Protein AF-A0A9W8L9F0-F1 (afdb_monomer_lite)

Structure (mmCIF, N/CA/C/O backbone):
data_AF-A0A9W8L9F0-F1
#
_entry.id   AF-A0A9W8L9F0-F1
#
loop_
_atom_site.group_PDB
_atom_site.id
_atom_site.type_symbol
_atom_site.label_atom_id
_atom_site.label_alt_id
_atom_site.label_comp_id
_atom_site.label_asym_id
_atom_site.label_entity_id
_atom_site.label_seq_id
_atom_site.pdbx_PDB_ins_code
_atom_site.Cartn_x
_atom_site.Cartn_y
_atom_site.Cartn_z
_atom_site.occupancy
_atom_site.B_iso_or_equiv
_atom_site.auth_seq_id
_atom_site.auth_comp_id
_atom_site.auth_asym_id
_atom_site.auth_atom_id
_atom_site.pdbx_PDB_model_num
ATOM 1 N N . MET A 1 1 ? -4.878 -13.381 24.261 1.00 45.81 1 MET A N 1
ATOM 2 C CA . MET A 1 1 ? -4.212 -12.949 23.015 1.00 45.81 1 MET A CA 1
ATOM 3 C C . MET A 1 1 ? -3.062 -12.061 23.431 1.00 45.81 1 MET A C 1
ATOM 5 O O . MET A 1 1 ? -3.293 -11.195 24.266 1.00 45.81 1 MET A O 1
ATOM 9 N N . GLU A 1 2 ? -1.848 -12.313 22.949 1.00 47.00 2 GLU A N 1
ATOM 10 C CA . GLU A 1 2 ? -0.729 -11.399 23.204 1.00 47.00 2 GLU A CA 1
ATOM 11 C C . GLU A 1 2 ? -1.040 -10.008 22.627 1.00 47.00 2 GLU A C 1
ATOM 13 O O . GLU A 1 2 ? -1.726 -9.919 21.599 1.00 47.00 2 GLU A O 1
ATOM 18 N N . PRO A 1 3 ? -0.595 -8.922 23.281 1.00 57.72 3 PRO A N 1
ATOM 19 C CA . PRO A 1 3 ? -0.749 -7.584 22.733 1.00 57.72 3 PRO A CA 1
ATOM 20 C C . PRO A 1 3 ? -0.001 -7.508 21.399 1.00 57.72 3 PRO A C 1
ATOM 22 O O . PRO A 1 3 ? 1.199 -7.763 21.333 1.00 57.72 3 PRO A O 1
ATOM 25 N N . LYS A 1 4 ? -0.717 -7.187 20.315 1.00 66.31 4 LYS A N 1
ATOM 26 C CA . LYS A 1 4 ? -0.086 -6.942 19.014 1.00 66.31 4 LYS A CA 1
ATOM 27 C C . LYS A 1 4 ? 0.790 -5.695 19.151 1.00 66.31 4 LYS A C 1
ATOM 29 O O . LYS A 1 4 ? 0.275 -4.645 19.528 1.00 66.31 4 LYS A O 1
ATOM 34 N N . GLU A 1 5 ? 2.082 -5.812 18.849 1.00 74.31 5 GLU A N 1
ATOM 35 C CA . GLU A 1 5 ? 3.009 -4.671 18.824 1.00 74.31 5 GLU A CA 1
ATOM 36 C C . GLU A 1 5 ? 2.447 -3.524 17.972 1.00 74.31 5 GLU A C 1
ATOM 38 O O . GLU A 1 5 ? 1.819 -3.803 16.951 1.00 74.31 5 GLU A O 1
ATOM 43 N N . PRO A 1 6 ? 2.641 -2.251 18.345 1.00 81.88 6 PRO A N 1
ATOM 44 C CA . PRO A 1 6 ? 2.092 -1.127 17.590 1.00 81.88 6 PRO A CA 1
ATOM 45 C C . PRO A 1 6 ? 2.653 -1.078 16.161 1.00 81.88 6 PRO A C 1
ATOM 47 O O . PRO A 1 6 ? 3.825 -1.375 15.935 1.00 81.88 6 PRO A O 1
ATOM 50 N N . LEU A 1 7 ? 1.807 -0.710 15.193 1.00 90.00 7 LEU A N 1
ATOM 51 C CA . LEU A 1 7 ? 2.241 -0.443 13.819 1.00 90.00 7 LEU A CA 1
ATOM 52 C C . LEU A 1 7 ? 2.811 0.973 13.757 1.00 90.00 7 LEU A C 1
ATOM 54 O O . LEU A 1 7 ? 2.134 1.919 14.160 1.00 90.00 7 LEU A O 1
ATOM 58 N N . ASN A 1 8 ? 4.032 1.123 13.246 1.00 91.81 8 ASN A N 1
ATOM 59 C CA . ASN A 1 8 ? 4.698 2.420 13.185 1.00 91.81 8 ASN A CA 1
ATOM 60 C C . ASN A 1 8 ? 4.706 2.957 11.753 1.00 91.81 8 ASN A C 1
ATOM 62 O O . ASN A 1 8 ? 5.271 2.349 10.844 1.00 91.81 8 ASN A O 1
ATOM 66 N N . PHE A 1 9 ? 4.112 4.133 11.566 1.00 93.50 9 PHE A N 1
ATOM 67 C CA . PHE A 1 9 ? 4.052 4.814 10.277 1.00 93.50 9 PHE A CA 1
ATOM 68 C C . PHE A 1 9 ? 4.736 6.177 10.353 1.00 93.50 9 PHE A C 1
ATOM 70 O O . PHE A 1 9 ? 4.566 6.927 11.313 1.00 93.50 9 PHE A O 1
ATOM 77 N N . VAL A 1 10 ? 5.475 6.524 9.303 1.00 93.62 10 VAL A N 1
ATOM 78 C CA . VAL A 1 10 ? 6.047 7.854 9.089 1.00 93.62 10 VAL A CA 1
ATOM 79 C C . VAL A 1 10 ? 5.346 8.479 7.891 1.00 93.62 10 VAL A C 1
ATOM 81 O O . VAL A 1 10 ? 5.387 7.933 6.791 1.00 93.62 10 VAL A O 1
ATOM 84 N N . CYS A 1 11 ? 4.705 9.628 8.099 1.00 92.31 11 CYS A N 1
ATOM 85 C CA . CYS A 1 11 ? 4.046 10.386 7.037 1.00 92.31 11 CYS A CA 1
ATOM 86 C C . CYS A 1 11 ? 4.917 11.580 6.639 1.00 92.31 11 CYS A C 1
ATOM 88 O O . CYS A 1 11 ? 5.192 12.445 7.471 1.00 92.31 11 CYS A O 1
ATOM 90 N N . LYS A 1 12 ? 5.342 11.646 5.376 1.00 89.75 12 LYS A N 1
ATOM 91 C CA . LYS A 1 12 ? 6.143 12.758 4.850 1.00 89.75 12 LYS A CA 1
ATOM 92 C C . LYS A 1 12 ? 5.771 13.052 3.402 1.00 89.75 12 LYS A C 1
ATOM 94 O O . LYS A 1 12 ? 5.691 12.133 2.599 1.00 89.75 12 LYS A O 1
ATOM 99 N N . ASP A 1 13 ? 5.528 14.324 3.087 1.00 88.12 13 ASP A N 1
ATOM 100 C CA . ASP A 1 13 ? 5.204 14.799 1.731 1.00 88.12 13 ASP A CA 1
ATOM 101 C C . ASP A 1 13 ? 4.036 14.037 1.066 1.00 88.12 13 ASP A C 1
ATOM 103 O O . ASP A 1 13 ? 4.024 13.800 -0.136 1.00 88.12 13 ASP A O 1
ATOM 107 N N . GLY A 1 14 ? 3.045 13.616 1.863 1.00 86.62 14 GLY A N 1
ATOM 108 C CA . GLY A 1 14 ? 1.898 12.827 1.389 1.00 86.62 14 GLY A CA 1
ATOM 109 C C . GLY A 1 14 ? 2.168 11.327 1.214 1.00 86.62 14 GLY A C 1
ATOM 110 O O . GLY A 1 14 ? 1.270 10.592 0.818 1.00 86.62 14 GLY A O 1
ATOM 111 N N . HIS A 1 15 ? 3.370 10.852 1.540 1.00 88.50 15 HIS A N 1
ATOM 112 C CA . HIS A 1 15 ? 3.735 9.440 1.504 1.00 88.50 15 HIS A CA 1
ATOM 113 C C . HIS A 1 15 ? 3.719 8.827 2.903 1.00 88.50 15 HIS A C 1
ATOM 115 O O . HIS A 1 15 ? 4.280 9.393 3.844 1.00 88.50 15 HIS A O 1
ATOM 121 N N . VAL A 1 16 ? 3.122 7.640 3.021 1.00 93.50 16 VAL A N 1
ATOM 122 C CA . VAL A 1 16 ? 3.163 6.822 4.238 1.00 93.50 16 VAL A CA 1
ATOM 123 C C . VAL A 1 16 ? 4.241 5.757 4.080 1.00 93.50 16 VAL A C 1
ATOM 125 O O . VAL A 1 16 ? 4.255 5.000 3.106 1.00 93.50 16 VAL A O 1
ATOM 128 N N . MET A 1 17 ? 5.160 5.729 5.037 1.00 93.19 17 MET A N 1
ATOM 129 C CA . MET A 1 17 ? 6.363 4.911 5.014 1.00 93.19 17 MET A CA 1
ATOM 130 C C . MET A 1 17 ? 6.493 4.108 6.304 1.00 93.19 17 MET A C 1
ATOM 132 O O . MET A 1 17 ? 6.085 4.563 7.372 1.00 93.19 17 MET A O 1
ATOM 136 N N . VAL A 1 18 ? 7.121 2.942 6.217 1.00 92.56 18 VAL A N 1
ATOM 137 C CA . VAL A 1 18 ? 7.439 2.090 7.366 1.00 92.56 18 VAL A CA 1
ATOM 138 C C . VAL A 1 18 ? 8.935 1.810 7.372 1.00 92.56 18 VAL A C 1
ATOM 140 O O . VAL A 1 18 ? 9.489 1.401 6.354 1.00 92.56 18 VAL A O 1
ATOM 143 N N . TYR A 1 19 ? 9.585 2.031 8.515 1.00 89.94 19 TYR A N 1
ATOM 144 C CA . TYR A 1 19 ? 11.041 1.923 8.684 1.00 89.94 19 TYR A CA 1
ATOM 145 C C . TYR A 1 19 ? 11.466 0.767 9.598 1.00 89.94 19 TYR A C 1
ATOM 147 O O . TYR A 1 19 ? 12.653 0.625 9.882 1.00 89.94 19 TYR A O 1
ATOM 155 N N . ASP A 1 20 ? 10.531 -0.065 10.055 1.00 88.81 20 ASP A N 1
ATOM 156 C CA . ASP A 1 20 ? 10.816 -1.221 10.900 1.00 88.81 20 ASP A CA 1
ATOM 157 C C . ASP A 1 20 ? 10.265 -2.521 10.302 1.00 88.81 20 ASP A C 1
ATOM 159 O O . ASP A 1 20 ? 9.169 -2.582 9.740 1.00 88.81 20 ASP A O 1
ATOM 163 N N . ALA A 1 21 ? 11.046 -3.592 10.435 1.00 86.75 21 ALA A N 1
ATOM 164 C CA . ALA A 1 21 ? 10.698 -4.890 9.871 1.00 86.75 21 ALA A CA 1
ATOM 165 C C . ALA A 1 21 ? 9.474 -5.524 10.551 1.00 86.75 21 ALA A C 1
ATOM 167 O O . ALA A 1 21 ? 8.724 -6.236 9.888 1.00 86.75 21 ALA A O 1
ATOM 168 N N . ALA A 1 22 ? 9.247 -5.262 11.842 1.00 89.75 22 ALA A N 1
ATOM 169 C CA . ALA A 1 22 ? 8.117 -5.823 12.581 1.00 89.75 22 ALA A CA 1
ATOM 170 C C . ALA A 1 22 ? 6.782 -5.354 11.984 1.00 89.75 22 ALA A C 1
ATOM 172 O O . ALA A 1 22 ? 5.938 -6.178 11.624 1.00 89.75 22 ALA A O 1
ATOM 173 N N . THR A 1 23 ? 6.629 -4.047 11.763 1.00 91.75 23 THR A N 1
ATOM 174 C CA . THR A 1 23 ? 5.466 -3.457 11.095 1.00 91.75 23 THR A CA 1
ATOM 175 C C . THR A 1 23 ? 5.331 -3.993 9.672 1.00 91.75 23 THR A C 1
ATOM 177 O O . THR A 1 23 ? 4.244 -4.426 9.300 1.00 91.75 23 THR A O 1
ATOM 180 N N . VAL A 1 24 ? 6.414 -4.076 8.887 1.00 90.31 24 VAL A N 1
ATOM 181 C CA . VAL A 1 24 ? 6.357 -4.652 7.525 1.00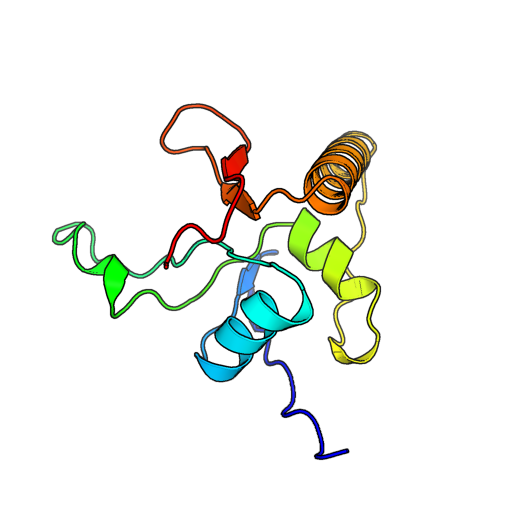 90.31 24 VAL A CA 1
ATOM 182 C C . VAL A 1 24 ? 5.869 -6.106 7.528 1.00 90.31 24 VAL A C 1
ATOM 184 O O . VAL A 1 24 ? 5.004 -6.470 6.730 1.00 90.31 24 VAL A O 1
ATOM 187 N N . LEU A 1 25 ? 6.377 -6.943 8.435 1.00 88.94 25 LEU A N 1
ATOM 188 C CA . LEU A 1 25 ? 5.952 -8.339 8.566 1.00 88.94 25 LEU A CA 1
ATOM 189 C C . LEU A 1 25 ? 4.480 -8.440 8.967 1.00 88.94 25 LEU A C 1
ATOM 191 O O . LEU A 1 25 ? 3.747 -9.272 8.429 1.00 8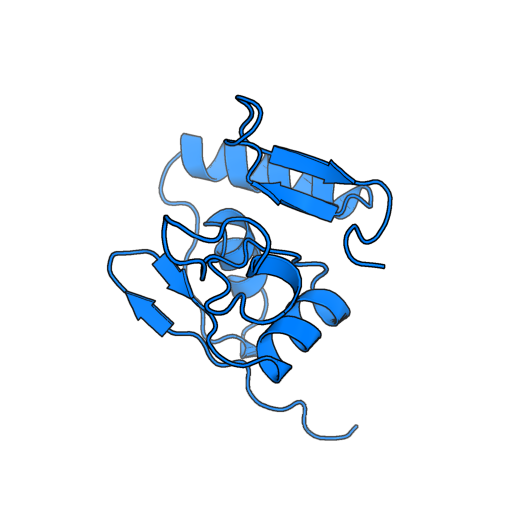8.94 25 LEU A O 1
ATOM 195 N N . ARG A 1 26 ? 4.022 -7.568 9.869 1.00 90.81 26 ARG A N 1
ATOM 196 C CA . ARG A 1 26 ? 2.610 -7.486 10.246 1.00 90.81 26 ARG A CA 1
ATOM 197 C C . ARG A 1 26 ? 1.728 -7.041 9.084 1.00 90.81 26 ARG A C 1
ATOM 199 O O . ARG A 1 26 ? 0.689 -7.653 8.871 1.00 90.81 26 ARG A O 1
ATOM 206 N N . LEU A 1 27 ? 2.140 -6.045 8.303 1.00 92.69 27 LEU A N 1
ATOM 207 C CA . LEU A 1 27 ? 1.414 -5.603 7.107 1.00 92.69 27 LEU A CA 1
ATOM 208 C C . LEU A 1 27 ? 1.264 -6.737 6.082 1.00 92.69 27 LEU A C 1
ATOM 210 O O . LEU A 1 27 ? 0.174 -6.963 5.553 1.00 92.69 27 LEU A O 1
ATOM 214 N N . ARG A 1 28 ? 2.325 -7.522 5.875 1.00 90.94 28 ARG A N 1
ATOM 215 C CA . ARG A 1 28 ? 2.294 -8.701 4.997 1.00 90.94 28 ARG A CA 1
ATOM 216 C C . ARG A 1 28 ? 1.375 -9.799 5.516 1.00 90.94 28 ARG A C 1
ATOM 218 O O . ARG A 1 28 ? 0.572 -10.329 4.752 1.00 90.94 28 ARG A O 1
ATOM 225 N N . ARG A 1 29 ? 1.485 -10.139 6.802 1.00 89.62 29 ARG A N 1
ATOM 226 C CA . ARG A 1 29 ? 0.758 -11.258 7.419 1.00 89.62 29 ARG A CA 1
ATOM 227 C C . ARG A 1 29 ? -0.716 -10.945 7.659 1.00 89.62 29 ARG A C 1
ATOM 229 O O . ARG A 1 29 ? -1.568 -11.769 7.348 1.00 89.62 29 ARG A O 1
ATOM 236 N N . ASP A 1 30 ? -0.999 -9.784 8.241 1.00 92.12 30 ASP A N 1
ATOM 237 C CA . ASP A 1 30 ? -2.329 -9.431 8.740 1.00 92.12 30 ASP A CA 1
ATOM 238 C C . ASP A 1 30 ? -3.186 -8.769 7.639 1.00 92.12 30 ASP A C 1
ATOM 240 O O . ASP A 1 30 ? -4.401 -8.945 7.638 1.00 92.12 30 ASP A O 1
ATOM 244 N N . TYR A 1 31 ? -2.568 -8.056 6.683 1.00 94.00 31 TYR A N 1
ATOM 245 C CA . TYR A 1 31 ? -3.281 -7.254 5.669 1.00 94.00 31 TYR A CA 1
ATOM 246 C C . TYR A 1 31 ? -2.980 -7.645 4.216 1.00 94.00 31 TYR A C 1
ATOM 248 O O . TYR A 1 31 ? -3.595 -7.106 3.293 1.00 94.00 31 TYR A O 1
ATOM 256 N N . ARG A 1 32 ? -2.049 -8.582 3.980 1.00 94.25 32 ARG A N 1
ATOM 257 C CA . ARG A 1 32 ? -1.567 -8.959 2.637 1.00 94.25 32 ARG A CA 1
ATOM 258 C C . ARG A 1 32 ? -1.037 -7.757 1.837 1.00 94.25 32 ARG A C 1
ATOM 260 O O . ARG A 1 32 ? -1.182 -7.680 0.619 1.00 94.25 32 ARG A O 1
ATOM 267 N N . ILE A 1 33 ? -0.410 -6.817 2.537 1.00 94.06 33 ILE A N 1
ATOM 268 C CA . ILE A 1 33 ? 0.269 -5.668 1.940 1.00 94.06 33 ILE A CA 1
ATOM 269 C C . ILE A 1 33 ? 1.720 -6.058 1.688 1.00 94.06 33 ILE A C 1
ATOM 271 O O . ILE A 1 33 ? 2.467 -6.339 2.623 1.00 94.06 33 ILE A O 1
ATOM 275 N N . VAL A 1 34 ? 2.119 -6.087 0.418 1.00 86.31 34 VAL A N 1
ATOM 276 C CA . VAL A 1 34 ? 3.514 -6.337 0.025 1.00 86.31 34 VAL A CA 1
ATOM 277 C C . VAL A 1 34 ? 4.317 -5.037 0.072 1.00 86.31 34 VAL A C 1
ATOM 279 O O . VAL A 1 34 ? 5.455 -5.059 0.550 1.00 86.31 34 VAL A O 1
ATOM 282 N N . GLY A 1 35 ? 3.703 -3.943 -0.406 1.00 76.44 35 GLY A N 1
ATOM 283 C CA . GLY A 1 35 ? 4.282 -2.616 -0.614 1.00 76.44 35 GLY A CA 1
ATOM 284 C C . GLY A 1 35 ? 5.510 -2.598 -1.537 1.00 76.44 35 GLY A C 1
ATOM 285 O O . GLY A 1 35 ? 5.855 -3.594 -2.178 1.00 76.44 35 GLY A O 1
ATOM 286 N N . ALA A 1 36 ? 6.168 -1.440 -1.629 1.00 77.12 36 ALA A N 1
ATOM 287 C CA . ALA A 1 36 ? 7.425 -1.270 -2.359 1.00 77.12 36 ALA A CA 1
ATOM 288 C C . ALA A 1 36 ? 8.546 -0.914 -1.378 1.00 77.12 36 ALA A C 1
ATOM 290 O O . ALA A 1 36 ? 8.494 0.126 -0.725 1.00 77.12 36 ALA A O 1
ATOM 291 N N . LEU A 1 37 ? 9.528 -1.804 -1.254 1.00 74.56 37 LEU A N 1
ATOM 292 C CA . LEU A 1 37 ? 10.750 -1.568 -0.492 1.00 74.56 37 LEU A CA 1
ATOM 293 C C . LEU A 1 37 ? 11.680 -0.689 -1.339 1.00 74.56 37 LEU A C 1
ATOM 295 O O . LEU A 1 37 ? 12.208 -1.149 -2.353 1.00 74.56 37 LEU A O 1
ATOM 299 N N . GLU A 1 38 ? 11.825 0.579 -0.961 1.00 70.38 38 GLU A N 1
ATOM 300 C CA . GLU A 1 38 ? 12.593 1.581 -1.704 1.00 70.38 38 GLU A CA 1
ATOM 301 C C . GLU A 1 38 ? 13.797 2.008 -0.852 1.00 70.38 38 GLU A C 1
ATOM 303 O O . GLU A 1 38 ? 13.663 2.825 0.055 1.00 70.38 38 GLU A O 1
ATOM 308 N N . GLY A 1 39 ? 14.976 1.426 -1.114 1.00 59.34 39 GLY A N 1
ATOM 309 C CA . GLY A 1 39 ? 16.171 1.640 -0.280 1.00 59.34 39 GLY A CA 1
ATOM 310 C C . GLY A 1 39 ? 17.539 1.552 -0.976 1.00 59.34 39 GLY A C 1
ATOM 311 O O . GLY A 1 39 ? 18.563 1.713 -0.315 1.00 59.34 39 GLY A O 1
ATOM 312 N N . SER A 1 40 ? 17.628 1.319 -2.291 1.00 52.66 40 SER A N 1
ATOM 313 C CA . SER A 1 40 ? 18.930 1.141 -2.959 1.00 52.66 40 SER A CA 1
ATOM 314 C C . SER A 1 40 ? 19.574 2.441 -3.441 1.00 52.66 40 SER A C 1
ATOM 316 O O . SER A 1 40 ? 18.973 3.209 -4.192 1.00 52.66 40 SER A O 1
ATOM 318 N N . HIS A 1 41 ? 20.862 2.597 -3.125 1.00 49.25 41 HIS A N 1
ATOM 319 C CA . HIS A 1 41 ? 21.782 3.528 -3.780 1.00 49.25 41 HIS A CA 1
ATOM 320 C C . HIS A 1 41 ? 21.781 3.306 -5.314 1.00 49.25 41 HIS A C 1
ATOM 322 O O . HIS A 1 41 ? 21.817 2.147 -5.741 1.00 49.25 41 HIS A O 1
ATOM 328 N N . PRO A 1 42 ? 21.802 4.364 -6.155 1.00 54.91 42 PRO A N 1
ATOM 329 C CA . PRO A 1 42 ? 21.659 4.251 -7.615 1.00 54.91 42 PRO A CA 1
ATOM 330 C C . PRO A 1 42 ? 22.667 3.314 -8.303 1.00 54.91 42 PRO A C 1
ATOM 332 O O . PRO A 1 42 ? 22.430 2.861 -9.418 1.00 54.91 42 PRO A O 1
ATOM 335 N N . THR A 1 43 ? 23.794 3.018 -7.654 1.00 59.47 43 THR A N 1
ATOM 336 C CA . THR A 1 43 ? 24.865 2.179 -8.210 1.00 59.47 43 THR A CA 1
ATOM 337 C C . THR A 1 43 ? 24.711 0.682 -7.924 1.00 59.47 43 THR A C 1
ATOM 339 O O . THR A 1 43 ? 25.377 -0.105 -8.587 1.00 59.47 43 THR A O 1
ATOM 342 N N . ASN A 1 44 ? 23.846 0.266 -6.985 1.00 55.84 44 ASN A N 1
ATOM 343 C CA . ASN A 1 44 ? 23.726 -1.135 -6.543 1.00 55.84 44 ASN A CA 1
ATOM 344 C C . ASN A 1 44 ? 22.263 -1.643 -6.573 1.00 55.84 44 ASN A C 1
ATOM 346 O O . ASN A 1 44 ? 21.646 -1.850 -5.524 1.00 55.84 44 ASN A O 1
ATOM 350 N N . PRO A 1 45 ? 21.691 -1.907 -7.763 1.00 54.19 45 PRO A N 1
ATOM 351 C CA . PRO A 1 45 ? 20.272 -2.247 -7.928 1.00 54.19 45 PRO A CA 1
ATOM 352 C C . PRO A 1 45 ? 19.846 -3.598 -7.317 1.00 54.19 45 PRO A C 1
ATOM 354 O O . PRO A 1 45 ? 18.662 -3.792 -7.045 1.00 54.19 45 PRO A O 1
ATOM 357 N N . GLN A 1 46 ? 20.779 -4.529 -7.067 1.00 54.00 46 GLN A N 1
ATOM 358 C CA . GLN A 1 46 ? 20.485 -5.850 -6.477 1.00 54.00 46 GLN A CA 1
ATOM 359 C C . GLN A 1 46 ? 20.480 -5.878 -4.933 1.00 54.00 46 GLN A C 1
ATOM 361 O O . GLN A 1 46 ? 20.082 -6.886 -4.354 1.00 54.00 46 GLN A O 1
ATOM 366 N N . GLN A 1 47 ? 20.857 -4.794 -4.237 1.00 51.12 47 GLN A N 1
ATOM 367 C CA . GLN A 1 47 ? 20.860 -4.769 -2.760 1.00 51.12 47 GLN A CA 1
ATOM 368 C C . GLN A 1 47 ? 19.462 -4.662 -2.114 1.00 51.12 47 GLN A C 1
ATOM 370 O O . GLN A 1 47 ? 19.332 -4.863 -0.904 1.00 51.12 47 GLN A O 1
ATOM 375 N N . ASN A 1 48 ? 18.405 -4.416 -2.898 1.00 51.69 48 ASN A N 1
ATOM 376 C CA . ASN A 1 48 ? 17.028 -4.273 -2.400 1.00 51.69 48 ASN A CA 1
ATOM 377 C C . ASN A 1 48 ? 16.427 -5.548 -1.784 1.00 51.69 48 ASN A C 1
ATOM 379 O O . ASN A 1 48 ? 15.402 -5.459 -1.114 1.00 51.69 48 ASN A O 1
ATOM 383 N N . ASN A 1 49 ? 17.056 -6.714 -1.960 1.00 52.34 49 ASN A N 1
ATOM 384 C CA . ASN A 1 49 ? 16.561 -7.961 -1.370 1.00 52.34 49 ASN A CA 1
ATOM 385 C C . ASN A 1 49 ? 16.765 -8.050 0.154 1.00 52.34 49 ASN A C 1
ATOM 387 O O . ASN A 1 49 ? 16.067 -8.831 0.791 1.00 52.34 49 ASN A O 1
ATOM 391 N N . TYR A 1 50 ? 17.685 -7.271 0.747 1.00 48.84 50 TYR A N 1
ATOM 392 C CA . TYR A 1 50 ? 18.026 -7.399 2.178 1.00 48.84 50 TYR A CA 1
ATOM 393 C C . TYR A 1 50 ? 18.100 -6.075 2.969 1.00 48.84 50 TYR A C 1
ATOM 395 O O . TYR A 1 50 ? 17.973 -6.114 4.189 1.00 48.84 50 TYR A O 1
ATOM 403 N N . TYR A 1 51 ? 18.229 -4.907 2.321 1.00 50.38 51 TYR A N 1
ATOM 404 C CA . TYR A 1 51 ? 18.313 -3.587 2.987 1.00 50.38 51 TYR A CA 1
ATOM 405 C C . TYR A 1 51 ? 17.258 -2.591 2.463 1.00 50.38 51 TYR A C 1
ATOM 407 O O . TYR A 1 51 ? 17.561 -1.440 2.170 1.00 50.38 51 TYR A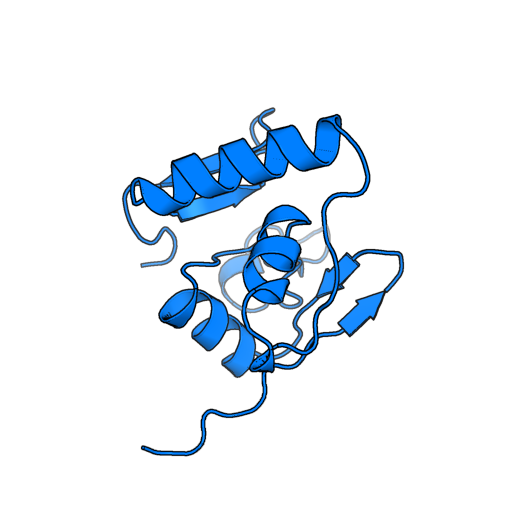 O 1
ATOM 415 N N . GLY A 1 52 ? 16.020 -3.058 2.276 1.00 63.50 52 GLY A N 1
ATOM 416 C CA . GLY A 1 52 ? 14.987 -2.377 1.479 1.00 63.50 52 GLY A CA 1
ATOM 417 C C . GLY A 1 52 ? 14.047 -1.409 2.212 1.00 63.50 52 GLY A C 1
ATOM 418 O O . GLY A 1 52 ? 13.017 -1.049 1.655 1.00 63.50 52 GLY A O 1
ATOM 419 N N . LEU A 1 53 ? 14.327 -1.014 3.454 1.00 77.50 53 LEU A N 1
ATOM 420 C CA . LEU A 1 53 ? 13.496 -0.016 4.138 1.00 77.50 53 LEU A CA 1
ATOM 421 C C . LEU A 1 53 ? 13.884 1.409 3.690 1.00 77.50 53 LEU A C 1
ATOM 423 O O . LEU A 1 53 ? 15.070 1.664 3.475 1.00 77.50 53 LEU A O 1
ATOM 427 N N . PRO A 1 54 ? 12.925 2.348 3.611 1.00 87.62 54 PRO A N 1
ATOM 428 C CA . PRO A 1 54 ? 11.523 2.202 4.001 1.00 87.62 54 PRO A CA 1
ATOM 429 C C . PRO A 1 54 ? 10.657 1.391 3.028 1.00 87.62 54 PRO A C 1
ATOM 431 O O . PRO A 1 54 ? 10.845 1.404 1.813 1.00 87.62 54 PRO A O 1
ATOM 434 N N . LEU A 1 55 ? 9.627 0.746 3.577 1.00 89.94 55 LEU A N 1
ATOM 435 C CA . LEU A 1 55 ? 8.474 0.308 2.799 1.00 89.94 55 LEU A CA 1
ATOM 436 C C . LEU A 1 55 ? 7.593 1.527 2.526 1.00 89.94 55 LEU A C 1
ATOM 438 O O . LEU A 1 55 ? 7.051 2.108 3.465 1.00 89.94 55 LEU A O 1
ATOM 442 N N . ILE A 1 56 ? 7.425 1.899 1.261 1.00 90.44 56 ILE A N 1
ATOM 443 C CA . ILE A 1 56 ? 6.513 2.974 0.866 1.00 90.44 56 ILE A CA 1
ATOM 444 C C . ILE A 1 56 ? 5.177 2.360 0.464 1.00 90.44 56 ILE A C 1
ATOM 446 O O . ILE A 1 56 ? 5.107 1.573 -0.491 1.00 90.44 56 ILE A O 1
ATOM 450 N N . LEU A 1 57 ? 4.114 2.768 1.156 1.00 93.38 57 LEU A N 1
ATOM 451 C CA . LEU A 1 57 ? 2.756 2.317 0.876 1.00 93.38 57 LEU A CA 1
ATOM 452 C C . LEU A 1 57 ? 2.162 3.032 -0.340 1.00 93.38 57 LEU A C 1
ATOM 454 O O . LEU A 1 57 ? 2.513 4.167 -0.686 1.00 93.38 57 LEU A O 1
ATOM 458 N N . LEU A 1 58 ? 1.283 2.326 -1.033 1.00 94.12 58 LEU A N 1
ATOM 459 C CA . LEU A 1 58 ? 0.366 2.887 -2.012 1.00 94.12 58 LEU A CA 1
ATOM 460 C C . LEU A 1 58 ? -0.773 3.640 -1.304 1.00 94.12 58 LEU A C 1
ATOM 462 O O . LEU A 1 58 ? -1.184 3.216 -0.225 1.00 94.12 58 LEU A O 1
ATOM 466 N N . PRO A 1 59 ? -1.342 4.705 -1.898 1.00 94.62 59 PRO A N 1
ATOM 467 C CA . PRO A 1 59 ? -2.527 5.365 -1.342 1.00 94.62 59 PRO A CA 1
ATOM 468 C C . PRO A 1 59 ? -3.677 4.390 -1.054 1.00 94.62 59 PRO A C 1
ATOM 470 O O . PRO A 1 59 ? -4.357 4.510 -0.042 1.00 94.62 59 PRO A O 1
ATOM 473 N N . GLU A 1 60 ? 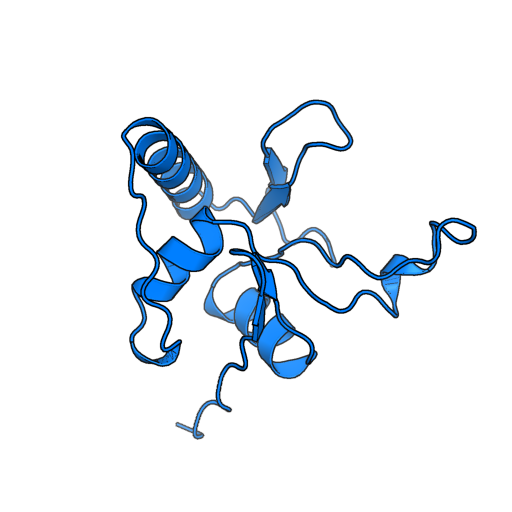-3.852 3.379 -1.905 1.00 95.94 60 GLU A N 1
ATOM 474 C CA . GLU A 1 60 ? -4.877 2.348 -1.757 1.00 95.94 60 GLU A CA 1
ATOM 475 C C . GLU A 1 60 ? -4.598 1.410 -0.568 1.00 95.94 60 GLU A C 1
ATOM 477 O O . GLU A 1 60 ? -5.524 0.988 0.121 1.00 95.94 60 GLU A O 1
ATOM 482 N N . GLU A 1 61 ? -3.323 1.127 -0.276 1.00 96.31 61 GLU A N 1
ATOM 483 C CA . GLU A 1 61 ? -2.909 0.364 0.910 1.00 96.31 61 GLU A CA 1
ATOM 484 C C . GLU A 1 61 ? -3.158 1.163 2.192 1.00 96.31 61 GLU A C 1
ATOM 486 O O . GLU A 1 61 ? -3.625 0.608 3.184 1.00 96.31 61 GLU A O 1
ATOM 491 N N . VAL A 1 62 ? -2.894 2.472 2.168 1.00 95.56 62 VAL A N 1
ATOM 492 C CA . VAL A 1 62 ? -3.181 3.365 3.299 1.00 95.56 62 VAL A CA 1
ATOM 493 C C . VAL A 1 62 ? -4.688 3.447 3.547 1.00 95.56 62 VAL A C 1
ATOM 495 O O . VAL A 1 62 ? -5.118 3.283 4.685 1.00 95.56 62 VAL A O 1
ATOM 498 N N . ALA A 1 63 ? -5.493 3.612 2.495 1.00 95.81 63 ALA A N 1
ATOM 499 C CA . ALA A 1 63 ? -6.950 3.643 2.603 1.00 95.81 63 ALA A CA 1
ATOM 500 C C . ALA A 1 63 ? -7.535 2.318 3.122 1.00 95.81 63 ALA A C 1
ATOM 502 O O . ALA A 1 63 ? -8.482 2.328 3.912 1.00 95.81 63 ALA A O 1
ATOM 503 N N . LEU A 1 64 ? -6.944 1.176 2.742 1.00 95.62 64 LEU A N 1
ATOM 504 C CA . LEU A 1 64 ? -7.282 -0.127 3.319 1.00 95.62 64 LEU A CA 1
ATOM 505 C C . LEU A 1 64 ? -6.971 -0.154 4.819 1.00 95.62 64 LEU A C 1
ATOM 507 O O . LEU A 1 64 ? -7.816 -0.572 5.610 1.00 95.62 64 LEU A O 1
ATOM 511 N N . LEU A 1 65 ? -5.786 0.305 5.223 1.00 95.19 65 LEU A N 1
ATOM 512 C CA . LEU A 1 65 ? -5.370 0.333 6.628 1.00 95.19 65 LEU A CA 1
ATOM 513 C C . LEU A 1 65 ? -6.224 1.275 7.479 1.00 95.19 65 LEU A C 1
ATOM 515 O O . LEU A 1 65 ? -6.501 0.949 8.629 1.00 95.19 65 LEU A O 1
ATOM 519 N N . SER A 1 66 ? -6.725 2.371 6.908 1.00 93.88 66 SER A N 1
ATOM 520 C CA . SER A 1 66 ? -7.650 3.288 7.584 1.00 93.88 66 SER A CA 1
ATOM 521 C C . SER A 1 66 ? -8.968 2.645 8.022 1.00 93.88 66 SER A C 1
ATOM 523 O O . SER A 1 66 ? -9.675 3.211 8.851 1.00 93.88 66 SER A O 1
ATOM 525 N N . SER A 1 67 ? -9.308 1.459 7.508 1.00 90.00 67 SER A N 1
ATOM 526 C CA . SER A 1 67 ? -10.452 0.691 8.013 1.00 90.00 67 SER A CA 1
ATOM 527 C C . SER A 1 67 ? -10.205 0.047 9.383 1.00 90.00 67 SER A C 1
ATOM 529 O O . SER A 1 67 ? -11.168 -0.265 10.083 1.00 90.00 67 SER A O 1
ATOM 531 N N . ASP A 1 68 ? -8.941 -0.133 9.785 1.00 90.56 68 ASP A N 1
ATOM 532 C CA . ASP A 1 68 ? -8.559 -0.634 11.103 1.00 90.56 68 ASP A CA 1
ATOM 533 C C . ASP A 1 68 ? -8.128 0.542 12.005 1.00 90.56 68 ASP A C 1
ATOM 535 O O . ASP A 1 68 ? -7.060 1.131 11.791 1.00 90.56 68 ASP A O 1
ATOM 539 N N . PRO A 1 69 ? -8.903 0.861 13.063 1.00 86.88 69 PRO A N 1
ATOM 540 C CA . PRO A 1 69 ? -8.579 1.938 13.998 1.00 86.88 69 PRO A CA 1
ATOM 541 C C . PRO A 1 69 ? -7.220 1.781 14.694 1.00 86.88 69 PRO A C 1
ATOM 543 O O . PRO A 1 69 ? -6.642 2.771 15.137 1.00 86.88 69 PRO A O 1
ATOM 546 N N . SER A 1 70 ? -6.687 0.557 14.801 1.00 86.06 70 SER A N 1
ATOM 547 C CA . SER A 1 70 ? -5.388 0.289 15.432 1.00 86.06 70 SER A CA 1
ATOM 548 C C . SER A 1 70 ? -4.194 0.811 14.632 1.00 86.06 70 SER A C 1
ATOM 550 O O . SER A 1 70 ? -3.089 0.893 15.169 1.00 86.06 70 SER A O 1
ATOM 552 N N . THR A 1 71 ? -4.398 1.177 13.365 1.00 89.50 71 THR A N 1
ATOM 553 C CA . THR A 1 71 ? -3.352 1.747 12.508 1.00 89.50 71 THR A CA 1
ATOM 554 C C . THR A 1 71 ? -3.161 3.246 12.740 1.00 89.50 71 THR A C 1
ATOM 556 O O . THR A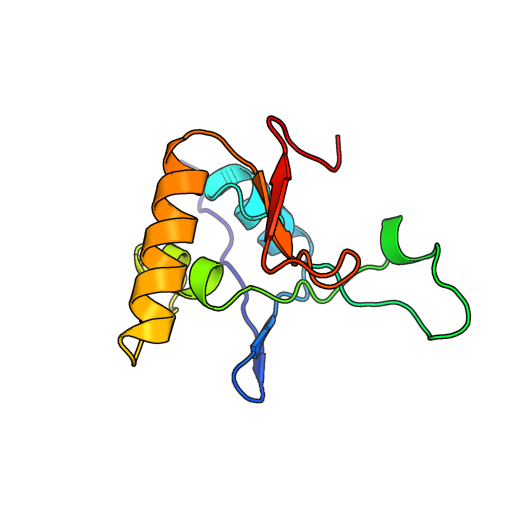 1 71 ? -2.091 3.772 12.446 1.00 89.50 71 THR A O 1
ATOM 559 N N . GLY A 1 72 ? -4.185 3.940 13.256 1.00 88.69 72 GLY A N 1
ATOM 560 C CA . GLY A 1 72 ? -4.180 5.396 13.430 1.00 88.69 72 GLY A CA 1
ATOM 561 C C . GLY A 1 72 ? -4.119 6.196 12.121 1.00 88.69 72 GLY A C 1
ATOM 562 O O . GLY A 1 72 ? -3.890 7.403 12.162 1.00 88.69 72 GLY A O 1
ATOM 563 N N . LEU A 1 73 ? -4.296 5.547 10.966 1.00 91.25 73 LEU A N 1
ATOM 564 C CA . LEU A 1 73 ? -4.303 6.194 9.657 1.00 91.25 73 LEU A CA 1
ATOM 565 C C . LEU A 1 73 ? -5.725 6.630 9.301 1.00 91.25 73 LEU A C 1
ATOM 567 O O . LEU A 1 73 ? -6.650 5.828 9.363 1.00 91.25 73 LEU A O 1
ATOM 571 N N . ASP A 1 74 ? -5.889 7.860 8.825 1.00 88.94 74 ASP A N 1
ATOM 572 C CA . ASP A 1 74 ? -7.170 8.384 8.330 1.00 88.94 74 ASP A CA 1
ATOM 573 C C . ASP A 1 74 ? -6.966 9.064 6.970 1.00 88.94 74 ASP A C 1
ATOM 575 O O . ASP A 1 74 ? -6.983 10.288 6.839 1.00 88.94 74 ASP A O 1
ATOM 579 N N . GLN A 1 75 ? -6.640 8.263 5.950 1.00 90.44 75 GLN A N 1
ATOM 580 C CA . GLN A 1 75 ? -6.471 8.749 4.581 1.00 90.44 75 GLN A CA 1
ATOM 581 C C . GLN A 1 75 ? -7.407 7.990 3.649 1.00 90.44 75 GLN A C 1
ATOM 583 O O . GLN A 1 75 ? -7.168 6.838 3.302 1.00 90.44 75 GLN A O 1
ATOM 588 N N . GLN A 1 76 ? -8.472 8.668 3.232 1.00 92.25 76 GLN A N 1
ATOM 589 C CA . GLN A 1 76 ? -9.442 8.155 2.270 1.00 92.25 76 GLN A CA 1
ATOM 590 C C . GLN A 1 76 ? -9.242 8.790 0.888 1.00 92.25 76 GLN A C 1
ATOM 592 O O . GLN A 1 76 ? -8.698 9.898 0.801 1.00 92.25 76 GLN A O 1
ATOM 597 N N . PRO A 1 77 ? -9.699 8.132 -0.193 1.00 94.56 77 PR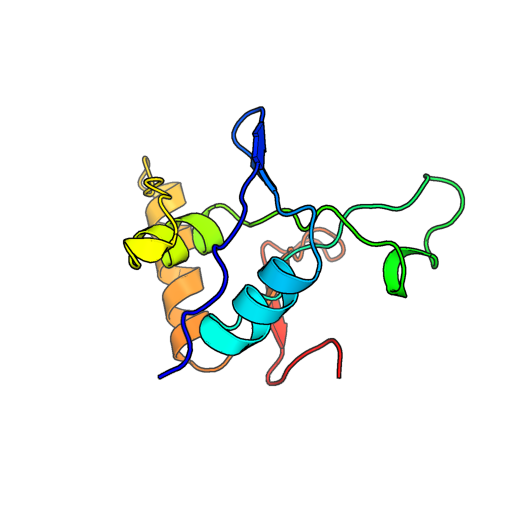O A N 1
ATOM 598 C CA . PRO A 1 77 ? -9.749 8.737 -1.518 1.00 94.56 77 PRO A CA 1
ATOM 599 C C . PRO A 1 77 ? -10.494 10.079 -1.506 1.00 94.56 77 PRO A C 1
ATOM 601 O O . PRO A 1 77 ? -11.603 10.190 -0.986 1.00 94.56 77 PRO A O 1
ATOM 604 N N . ARG A 1 78 ? -9.896 11.114 -2.099 1.00 94.44 78 ARG A N 1
ATOM 605 C CA . ARG A 1 78 ? -10.415 12.496 -2.117 1.00 94.44 78 ARG A CA 1
ATOM 606 C C . ARG A 1 78 ? -10.972 12.914 -3.475 1.00 94.44 78 ARG A C 1
ATOM 608 O O . ARG A 1 78 ? -11.491 14.019 -3.615 1.00 94.44 78 ARG A O 1
ATOM 615 N N . SER A 1 79 ? -10.850 12.060 -4.489 1.00 96.81 79 SER A N 1
ATOM 616 C CA . SER A 1 79 ? -11.353 12.309 -5.842 1.00 96.81 79 SER A CA 1
ATOM 617 C C . SER A 1 79 ? -11.972 11.055 -6.453 1.00 96.81 79 SER A C 1
ATOM 619 O O . SER A 1 79 ? -11.670 9.938 -6.041 1.00 96.81 79 SER A O 1
ATOM 621 N N . THR A 1 80 ? -12.789 11.225 -7.496 1.00 97.56 80 THR A N 1
ATOM 622 C CA . THR A 1 80 ? -13.366 10.103 -8.256 1.00 97.56 80 THR A CA 1
ATOM 623 C C . THR A 1 80 ? -12.292 9.185 -8.844 1.00 97.56 80 THR A C 1
ATOM 625 O O . THR A 1 80 ? -12.483 7.975 -8.901 1.00 97.56 80 THR A O 1
ATOM 628 N N . HIS A 1 81 ? -11.149 9.743 -9.257 1.00 96.00 81 HIS A N 1
ATOM 629 C CA . HIS A 1 81 ? -10.039 8.955 -9.788 1.00 96.00 81 HIS A CA 1
ATOM 630 C C . HIS A 1 81 ? -9.371 8.109 -8.697 1.00 96.00 81 HIS A C 1
ATOM 632 O O . HIS A 1 81 ? -9.153 6.917 -8.895 1.00 96.00 81 HIS A O 1
ATOM 638 N N . GLU A 1 82 ? -9.094 8.701 -7.532 1.00 95.75 82 GLU A N 1
ATOM 639 C CA . GLU A 1 82 ? -8.557 7.963 -6.381 1.00 95.75 82 GLU A CA 1
ATOM 640 C C . GLU A 1 82 ? -9.542 6.885 -5.903 1.00 95.75 82 GLU A C 1
ATOM 642 O O . GLU A 1 82 ? -9.124 5.769 -5.606 1.00 95.75 82 GLU A O 1
ATOM 647 N N . GLN A 1 83 ? -10.848 7.182 -5.897 1.00 97.75 83 GLN A N 1
ATOM 648 C CA . GLN A 1 83 ? -11.881 6.219 -5.515 1.00 97.75 83 GLN A CA 1
ATOM 649 C C . GLN A 1 83 ? -11.913 5.026 -6.475 1.00 97.75 83 GLN A C 1
ATOM 651 O O . GLN A 1 83 ? -11.874 3.886 -6.028 1.00 97.75 83 GLN A O 1
ATOM 656 N N . ALA A 1 84 ? -11.902 5.268 -7.790 1.00 97.75 84 ALA A N 1
ATOM 657 C CA . ALA A 1 84 ? -11.905 4.195 -8.785 1.00 97.75 84 ALA A CA 1
ATOM 658 C C . ALA A 1 84 ? -10.671 3.283 -8.667 1.00 97.75 84 ALA A C 1
ATOM 660 O O . ALA A 1 84 ? -10.774 2.064 -8.818 1.00 97.75 84 ALA A O 1
ATOM 661 N N . ARG A 1 85 ? -9.499 3.861 -8.371 1.00 97.12 85 ARG A N 1
ATOM 662 C CA . ARG A 1 85 ? -8.270 3.097 -8.120 1.00 97.12 85 ARG A CA 1
ATOM 663 C C . ARG A 1 85 ? -8.372 2.249 -6.857 1.00 97.12 85 ARG A C 1
ATOM 665 O O . ARG A 1 85 ? -8.004 1.078 -6.885 1.00 97.12 85 ARG A O 1
ATOM 672 N N . PHE A 1 86 ? -8.898 2.820 -5.774 1.00 97.38 86 PHE A N 1
ATOM 673 C CA . PHE A 1 86 ? -9.121 2.090 -4.531 1.00 97.38 86 PHE A CA 1
ATOM 674 C C . PHE A 1 86 ? -10.122 0.945 -4.717 1.00 97.38 86 PHE A C 1
ATOM 676 O O . PHE A 1 86 ? -9.839 -0.176 -4.305 1.00 97.38 86 PHE A O 1
ATOM 683 N N . ASP A 1 87 ? -11.239 1.178 -5.407 1.00 97.94 87 ASP A N 1
ATOM 684 C CA . ASP A 1 87 ? -12.241 0.147 -5.691 1.00 97.94 87 ASP A CA 1
ATOM 685 C C . ASP A 1 87 ? -11.640 -1.012 -6.500 1.00 97.94 87 ASP A C 1
ATOM 687 O O . ASP A 1 87 ? -11.850 -2.181 -6.164 1.00 97.94 87 ASP A O 1
ATOM 691 N N . LEU A 1 88 ? -10.828 -0.700 -7.518 1.00 97.50 88 LEU A N 1
ATOM 692 C CA . LEU A 1 88 ? -10.090 -1.695 -8.297 1.00 97.50 88 LEU A CA 1
ATOM 693 C C . LEU A 1 88 ? -9.091 -2.471 -7.428 1.00 97.50 88 LEU A C 1
ATOM 695 O O . LEU A 1 88 ? -9.051 -3.701 -7.485 1.00 97.50 88 LEU A O 1
ATOM 699 N N . TYR A 1 89 ? -8.299 -1.773 -6.610 1.00 97.38 89 TYR A N 1
ATOM 700 C CA . TYR A 1 89 ? -7.357 -2.400 -5.683 1.00 97.38 89 TYR A CA 1
ATOM 701 C C . TYR A 1 89 ? -8.085 -3.360 -4.735 1.00 97.38 89 TYR A C 1
ATOM 703 O O . TYR A 1 89 ? -7.667 -4.506 -4.569 1.00 97.38 89 TYR A O 1
ATOM 711 N N . MET A 1 90 ? -9.209 -2.927 -4.157 1.00 97.50 90 MET A N 1
ATOM 712 C CA . MET A 1 90 ? -10.007 -3.727 -3.235 1.00 97.50 90 MET A CA 1
ATOM 713 C C . MET A 1 90 ? -10.656 -4.935 -3.912 1.00 97.50 90 MET A C 1
ATOM 715 O O . MET A 1 90 ? -10.717 -5.991 -3.284 1.00 97.50 90 MET A O 1
ATOM 719 N N . ASP A 1 91 ? -11.124 -4.830 -5.161 1.00 98.25 91 ASP A N 1
ATOM 720 C CA . ASP A 1 91 ? -11.611 -5.991 -5.926 1.00 98.25 91 ASP A CA 1
ATOM 721 C C . ASP A 1 91 ? -10.503 -7.034 -6.113 1.00 98.25 91 ASP A C 1
ATOM 723 O O . ASP A 1 91 ? -10.657 -8.204 -5.751 1.00 98.25 91 ASP A O 1
ATOM 727 N N . LEU A 1 92 ? -9.346 -6.595 -6.609 1.00 97.19 92 LEU A N 1
ATOM 728 C CA . LEU A 1 92 ? -8.199 -7.462 -6.872 1.00 97.19 92 LEU A CA 1
ATOM 729 C C . LEU A 1 92 ? -7.670 -8.105 -5.584 1.00 97.19 92 LEU A C 1
ATOM 731 O O . LEU A 1 92 ? -7.383 -9.305 -5.560 1.00 97.19 92 LEU A O 1
ATOM 735 N N . HIS A 1 93 ? -7.610 -7.338 -4.495 1.00 96.69 93 HIS A N 1
ATOM 736 C CA . HIS A 1 93 ? -7.239 -7.842 -3.178 1.00 96.69 93 HIS A CA 1
ATOM 737 C C . HIS A 1 93 ? -8.263 -8.888 -2.724 1.00 96.69 93 HIS A C 1
ATOM 739 O O . HIS A 1 93 ? -7.895 -10.040 -2.493 1.00 96.69 93 HIS A O 1
ATOM 745 N N . LYS A 1 94 ? -9.566 -8.580 -2.703 1.00 97.00 94 LYS A N 1
ATOM 746 C CA . LYS A 1 94 ? -10.624 -9.543 -2.323 1.00 97.00 94 LYS A CA 1
ATOM 747 C C . LYS A 1 94 ? -10.565 -10.848 -3.120 1.00 97.00 94 LYS A C 1
ATOM 749 O O . LYS A 1 94 ? -10.815 -11.911 -2.559 1.00 97.00 94 LYS A O 1
ATOM 754 N N . ARG A 1 95 ? -10.171 -10.787 -4.393 1.00 97.38 95 ARG A N 1
ATOM 755 C CA . ARG A 1 95 ? -10.014 -11.952 -5.278 1.00 97.38 95 ARG A CA 1
ATOM 756 C C . ARG A 1 95 ? -8.818 -12.852 -4.974 1.00 97.38 95 ARG A C 1
ATOM 758 O O . ARG A 1 95 ? -8.694 -13.896 -5.606 1.00 97.38 95 ARG A O 1
ATOM 765 N N . GLY A 1 96 ? -7.946 -12.493 -4.035 1.00 96.00 96 GLY A N 1
ATOM 766 C CA . GLY A 1 96 ? -6.823 -13.350 -3.651 1.00 96.00 96 GLY A CA 1
ATOM 767 C C . GLY A 1 96 ? -5.444 -12.791 -3.996 1.00 96.00 96 GLY A C 1
ATOM 768 O O . GLY A 1 96 ? -4.459 -13.288 -3.452 1.00 96.00 96 GLY A O 1
ATOM 769 N N . PHE A 1 97 ? -5.356 -11.766 -4.846 1.00 95.81 97 PHE A N 1
ATOM 770 C CA . PHE A 1 97 ? -4.076 -11.330 -5.395 1.00 95.81 97 PHE A CA 1
ATOM 771 C C . PHE A 1 97 ? -3.227 -10.551 -4.389 1.00 95.81 97 PHE A C 1
ATOM 773 O O . PHE A 1 97 ? -3.729 -9.765 -3.585 1.00 95.81 97 PHE A O 1
ATOM 780 N N . TYR A 1 98 ? -1.915 -10.745 -4.491 1.00 94.06 98 TYR A N 1
ATOM 781 C CA . TYR A 1 98 ? -0.913 -9.846 -3.933 1.00 94.06 98 TYR A CA 1
ATOM 782 C C . TYR A 1 98 ? -0.623 -8.760 -4.966 1.00 94.06 98 TYR A C 1
ATOM 784 O O . TYR A 1 98 ? -0.399 -9.068 -6.138 1.00 94.06 98 TYR A O 1
ATOM 792 N N . ILE A 1 99 ? -0.639 -7.501 -4.533 1.00 94.56 99 ILE A N 1
ATOM 793 C CA . ILE A 1 99 ? -0.576 -6.334 -5.414 1.00 94.56 99 ILE A CA 1
ATOM 794 C C . ILE A 1 99 ? 0.690 -5.537 -5.094 1.00 94.56 99 ILE A C 1
ATOM 796 O O . ILE A 1 99 ? 0.971 -5.270 -3.928 1.00 94.56 99 ILE A O 1
ATOM 800 N N . THR A 1 100 ? 1.453 -5.148 -6.116 1.00 91.06 100 THR A N 1
ATOM 801 C CA . THR A 1 100 ? 2.589 -4.214 -5.988 1.00 91.06 100 THR A CA 1
ATOM 802 C C . THR A 1 100 ? 2.502 -3.109 -7.037 1.00 91.06 100 THR A C 1
ATOM 804 O O . THR A 1 100 ? 1.765 -3.240 -8.015 1.00 91.06 100 THR A O 1
ATOM 807 N N . ARG A 1 101 ? 3.298 -2.038 -6.894 1.00 89.31 101 ARG A N 1
ATOM 808 C CA . ARG A 1 101 ? 3.493 -1.047 -7.971 1.00 89.31 101 ARG A CA 1
ATOM 809 C C . ARG A 1 101 ? 3.993 -1.734 -9.243 1.00 89.31 101 ARG A C 1
ATOM 811 O O . ARG A 1 101 ? 4.931 -2.527 -9.181 1.00 89.31 101 ARG A O 1
ATOM 818 N N . GLY A 1 102 ? 3.400 -1.388 -10.385 1.00 88.94 102 GLY A N 1
ATOM 819 C CA . GLY A 1 102 ? 3.776 -1.922 -11.698 1.00 88.94 102 GLY A CA 1
ATOM 820 C C . GLY A 1 102 ? 4.607 -0.983 -12.568 1.00 88.94 102 GLY A C 1
ATOM 821 O O . GLY A 1 102 ? 4.888 -1.321 -13.716 1.00 88.94 102 GLY A O 1
ATOM 822 N N . ILE A 1 103 ? 5.018 0.182 -12.051 1.00 85.12 103 ILE A N 1
ATOM 823 C CA . ILE A 1 103 ? 5.589 1.256 -12.881 1.00 85.12 103 ILE A CA 1
ATOM 824 C C . ILE A 1 103 ? 6.864 0.840 -13.630 1.00 85.12 103 ILE A C 1
ATOM 826 O O . ILE A 1 103 ? 7.102 1.300 -14.743 1.00 85.12 103 ILE A O 1
ATOM 830 N N . LYS A 1 104 ? 7.633 -0.111 -13.079 1.00 81.12 104 LYS A N 1
ATOM 831 C CA . LYS A 1 104 ? 8.818 -0.706 -13.731 1.00 81.12 104 LYS A CA 1
ATOM 832 C C . LYS A 1 104 ? 8.485 -1.478 -15.019 1.00 81.12 104 LYS A C 1
ATOM 834 O O . LYS A 1 104 ? 9.386 -1.768 -15.796 1.00 81.12 104 LYS A O 1
ATOM 839 N N . PHE A 1 105 ? 7.210 -1.781 -15.250 1.00 86.38 105 PHE A N 1
ATOM 840 C CA . PHE A 1 105 ? 6.690 -2.520 -16.401 1.00 86.38 105 PHE A CA 1
ATOM 841 C C . PHE A 1 105 ? 5.648 -1.717 -17.196 1.00 86.38 105 PHE A C 1
ATOM 843 O O . PHE A 1 105 ? 4.950 -2.282 -18.032 1.00 86.38 105 PHE A O 1
ATOM 850 N N . GLY A 1 106 ? 5.522 -0.409 -16.939 1.00 91.25 106 GLY A N 1
ATOM 851 C CA . GLY A 1 106 ? 4.555 0.448 -17.633 1.00 91.25 106 GLY A CA 1
ATOM 852 C C . GLY A 1 106 ? 3.094 0.216 -17.232 1.00 91.25 106 GLY A C 1
ATOM 853 O O . GLY A 1 106 ? 2.200 0.533 -18.009 1.00 91.25 106 GLY A O 1
ATOM 854 N N . ALA A 1 107 ? 2.844 -0.335 -16.039 1.00 91.31 107 ALA A N 1
ATOM 855 C CA . ALA A 1 107 ? 1.505 -0.584 -15.503 1.00 91.31 107 ALA A CA 1
ATOM 856 C C . ALA A 1 107 ? 1.306 0.082 -14.131 1.00 91.31 107 ALA A C 1
ATOM 858 O O . ALA A 1 107 ? 2.268 0.352 -13.414 1.00 91.31 107 ALA A O 1
ATOM 859 N N . ASP A 1 108 ? 0.054 0.301 -13.724 1.00 91.44 108 ASP A N 1
ATOM 860 C CA . ASP A 1 108 ? -0.264 0.782 -12.373 1.00 91.44 108 ASP A CA 1
ATOM 861 C C . ASP A 1 108 ? 0.079 -0.265 -11.304 1.00 91.44 108 ASP A C 1
ATOM 863 O O . ASP A 1 108 ? 0.764 0.027 -10.316 1.00 91.44 108 ASP A O 1
ATOM 867 N N . TYR A 1 109 ? -0.342 -1.509 -11.540 1.00 93.56 109 TYR A N 1
ATOM 868 C CA . TYR A 1 109 ? -0.202 -2.617 -10.602 1.00 93.56 109 TYR A CA 1
ATOM 869 C C . TYR A 1 109 ? 0.414 -3.850 -11.261 1.00 93.56 109 TYR A C 1
ATOM 871 O O . TYR A 1 109 ? 0.213 -4.112 -12.446 1.00 93.56 109 TYR A O 1
ATOM 879 N N . MET A 1 110 ? 1.108 -4.650 -10.457 1.00 92.31 110 MET A N 1
ATOM 880 C CA . MET A 1 110 ? 1.388 -6.054 -10.751 1.00 92.31 110 MET A CA 1
ATOM 881 C C . MET A 1 110 ? 0.598 -6.934 -9.799 1.00 92.31 110 MET A C 1
ATOM 883 O O . MET A 1 110 ? 0.441 -6.597 -8.626 1.00 92.31 110 MET A O 1
ATOM 887 N N . LEU A 1 111 ? 0.138 -8.070 -10.313 1.00 94.19 111 LEU A N 1
ATOM 888 C CA . LEU A 1 111 ? -0.658 -9.037 -9.575 1.00 94.19 111 LEU A CA 1
ATOM 889 C C . LEU A 1 111 ? 0.087 -10.358 -9.481 1.00 94.19 111 LEU A C 1
ATOM 891 O O . LEU A 1 111 ? 0.556 -10.882 -10.490 1.00 94.19 111 LEU A O 1
ATOM 895 N N . TYR A 1 112 ? 0.124 -10.921 -8.280 1.00 93.25 112 TYR A N 1
ATOM 896 C CA . TYR A 1 112 ? 0.677 -12.243 -8.032 1.00 93.25 112 TYR A CA 1
ATOM 897 C C . TYR A 1 112 ? -0.393 -13.140 -7.399 1.00 93.25 112 TYR A C 1
ATOM 899 O O . TYR A 1 112 ? -1.076 -12.712 -6.464 1.00 93.25 112 TYR A O 1
ATOM 907 N N . PRO A 1 113 ? -0.556 -14.389 -7.873 1.00 93.44 113 PRO A N 1
ATOM 908 C CA . PRO A 1 113 ? -1.518 -15.337 -7.304 1.00 93.44 113 PRO A CA 1
ATOM 909 C C . PRO A 1 113 ? -1.078 -15.907 -5.942 1.00 93.44 113 PRO A C 1
ATOM 911 O O . PRO A 1 113 ? -1.847 -16.609 -5.292 1.00 93.44 113 PRO A O 1
ATOM 914 N N . GLY A 1 114 ? 0.151 -15.623 -5.506 1.00 89.94 114 GLY A N 1
ATOM 915 C CA . GLY A 1 114 ? 0.713 -16.017 -4.216 1.00 89.94 114 GLY A CA 1
ATOM 916 C C . GLY A 1 114 ? 1.728 -14.984 -3.730 1.00 89.94 114 GLY A C 1
ATOM 917 O O . GLY A 1 114 ? 2.007 -14.018 -4.441 1.00 89.94 114 GLY A O 1
ATOM 918 N N . GLU A 1 115 ? 2.262 -15.171 -2.521 1.00 84.38 115 GLU A N 1
ATOM 919 C CA . GLU A 1 115 ? 3.195 -14.204 -1.935 1.00 84.38 115 GLU A CA 1
ATOM 920 C C . GLU A 1 115 ? 4.481 -14.118 -2.781 1.00 84.38 115 GLU A C 1
ATOM 922 O O . GLU A 1 115 ? 5.162 -15.133 -2.935 1.00 84.38 115 GLU A O 1
ATOM 927 N N . PRO A 1 116 ? 4.827 -12.947 -3.351 1.00 79.06 116 PRO A N 1
ATOM 928 C CA . PRO A 1 116 ? 5.915 -12.844 -4.327 1.00 79.06 116 PRO A CA 1
ATOM 929 C C . PRO A 1 116 ? 7.326 -12.953 -3.730 1.00 79.06 116 PRO A C 1
ATOM 931 O O . PRO A 1 116 ? 8.280 -13.079 -4.486 1.00 79.06 116 PRO A O 1
ATOM 934 N N . MET A 1 117 ? 7.470 -12.885 -2.402 1.00 70.25 117 MET A N 1
ATOM 935 C CA . MET A 1 117 ? 8.767 -12.892 -1.701 1.00 70.25 117 MET A CA 1
ATOM 936 C C . MET A 1 117 ? 8.999 -14.192 -0.909 1.00 70.25 117 MET A C 1
ATOM 938 O O . MET A 1 117 ? 9.716 -14.179 0.090 1.00 70.25 117 MET A O 1
ATOM 942 N N . ARG A 1 118 ? 8.349 -15.283 -1.334 1.00 62.88 118 ARG A N 1
ATOM 943 C CA . ARG A 1 118 ? 8.488 -16.622 -0.746 1.00 62.88 118 ARG A CA 1
ATOM 944 C C . ARG A 1 118 ? 9.825 -17.283 -1.052 1.00 62.88 118 ARG A C 1
ATOM 946 O O . ARG A 1 118 ? 10.342 -17.073 -2.171 1.00 62.88 118 ARG A O 1
#

Foldseek 3Di:
DPPQDAQDWDADPNWIWGFDVSNCVCCCPVVVANAFQCDDDPVCPPPCLPGRPTRIDDLLSLQSCCVPVSNVGDRDDPDPVSVVVNVVVVVLVVVQWRWYQPVVPPDRIDTDNDDPSD

Sequence (118 aa):
MEPKEPLNFVCKDGHVMVYDAATVLRLRRDYRIVGALEGSHPTNPQQNNYYGLPLILLPEEVALLSSDPSTGLDQQPRSTHEQARFDLYMDLHKRGFYITRGIKFGADYMLYPGEPMR

InterPro domains:
  IPR006677 tRNA intron endonuclease, catalytic domain-like [PF01974] (85-116)
  IPR006677 tRNA intron endonuclease, catalytic domain-like [cd22363] (89-118)
  IPR011856 tRNA endonuclease-like domain superfamily [G3DSA:3.40.1350.10] (83-118)
  IPR036167 tRNA intron endonuclease, catalytic domain-like superfamily [SSF53032] (85-117)
  IPR059049 TSEN34, N-terminal domain [PF26577] (12-66)

pLDDT: mean 85.05, std 14.61, range [45.81, 98.25]

Organism: NCBI:txid1052879

Radius of gyration: 14.4 Å; chains: 1; bounding box: 38×31×41 Å

Secondary structure (DSSP, 8-state):
-PPPPPP--EEETTEEEE--HHHHHHHHHHH----EE----TT-GGGGGTS-PPEEPPHHHHHHHTTSGGG-------SHHHHHHHHHHHHHHHTT-EEEE-GGGTSSEEEESS-TT-